Protein AF-A0A8U0P504-F1 (afdb_monomer_lite)

Secondary structure (DSSP, 8-state):
--SSS------GGGHHHHIIIIISHHHHHHHHHHHHHHHHHHTT--HHHHHHHHHHHHHHHHHHHHT--S-HHHHHHHH--TTSHHHHHHHHHHHTTHHHHHHHHHHHHHHHHHHHHHHHHHHHS-HHHHHHHHHHHHHT----PPP-----------------------

Radius of gyration: 35.73 Å; chains: 1; bounding box: 78×64×90 Å

Structure (mmCIF, N/CA/C/O backbone):
data_AF-A0A8U0P504-F1
#
_entry.id   AF-A0A8U0P504-F1
#
loop_
_atom_site.group_PDB
_atom_site.id
_atom_site.type_symbol
_atom_site.label_atom_id
_atom_site.label_alt_id
_atom_site.label_comp_id
_atom_site.label_asym_id
_atom_site.label_entity_id
_atom_site.label_seq_id
_atom_site.pdbx_PDB_ins_code
_atom_site.Cartn_x
_atom_site.Cartn_y
_atom_site.Cartn_z
_atom_site.occupancy
_atom_site.B_iso_or_equiv
_atom_site.auth_seq_id
_atom_site.auth_comp_id
_atom_site.auth_asym_id
_atom_site.auth_atom_id
_atom_site.pdbx_PDB_model_num
ATOM 1 N N . MET A 1 1 ? 3.787 -16.742 22.323 1.00 52.72 1 MET A N 1
ATOM 2 C CA . MET A 1 1 ? 2.861 -16.805 21.171 1.00 52.72 1 MET A CA 1
ATOM 3 C C . MET A 1 1 ? 3.490 -16.000 20.039 1.00 52.72 1 MET A C 1
ATOM 5 O O . MET A 1 1 ? 3.692 -14.818 20.242 1.00 52.72 1 MET A O 1
ATOM 9 N N . ALA A 1 2 ? 3.916 -16.634 18.938 1.00 79.88 2 ALA A N 1
ATOM 10 C CA . ALA A 1 2 ? 4.510 -15.964 17.758 1.00 79.88 2 ALA A CA 1
ATOM 11 C C . ALA A 1 2 ? 4.596 -16.896 16.520 1.00 79.88 2 ALA A C 1
ATOM 13 O O . ALA A 1 2 ? 5.398 -16.689 15.618 1.00 79.88 2 ALA A O 1
ATOM 14 N N . SER A 1 3 ? 3.828 -17.991 16.485 1.00 92.00 3 SER A N 1
ATOM 15 C CA . SER A 1 3 ? 4.032 -19.084 15.518 1.00 92.00 3 SER A CA 1
ATOM 16 C C . SER A 1 3 ? 3.482 -18.816 14.112 1.00 92.00 3 SER A C 1
ATOM 18 O O . SER A 1 3 ? 3.799 -19.569 13.197 1.00 92.00 3 SER A O 1
ATOM 20 N N . VAL A 1 4 ? 2.648 -17.785 13.937 1.00 94.56 4 VAL A N 1
ATOM 21 C CA . VAL A 1 4 ? 1.915 -17.508 12.683 1.00 94.56 4 VAL A CA 1
ATOM 22 C C . VAL A 1 4 ? 2.133 -16.093 12.135 1.00 94.56 4 VAL A C 1
ATOM 24 O O . VAL A 1 4 ? 1.530 -15.729 11.131 1.00 94.56 4 VAL A O 1
ATOM 27 N N . GLY A 1 5 ? 2.982 -15.285 12.775 1.00 94.38 5 GLY A N 1
ATOM 28 C CA . GLY A 1 5 ? 3.232 -13.905 12.366 1.00 94.38 5 GLY A CA 1
ATOM 29 C C . GLY A 1 5 ? 3.909 -13.070 13.448 1.00 94.38 5 GLY A C 1
ATOM 30 O O . GLY A 1 5 ? 4.245 -13.573 14.522 1.00 94.38 5 GLY A O 1
ATOM 31 N N . PHE A 1 6 ? 4.096 -11.784 13.148 1.00 96.25 6 PHE A N 1
ATOM 32 C CA . PHE A 1 6 ? 4.606 -10.804 14.104 1.00 96.25 6 PHE A CA 1
ATOM 33 C C . PHE A 1 6 ? 3.616 -10.613 15.259 1.00 96.25 6 PHE A C 1
ATOM 35 O O . PHE A 1 6 ? 2.412 -10.491 15.038 1.00 96.25 6 PHE A O 1
ATOM 42 N N . CYS A 1 7 ? 4.130 -10.588 16.485 1.00 96.75 7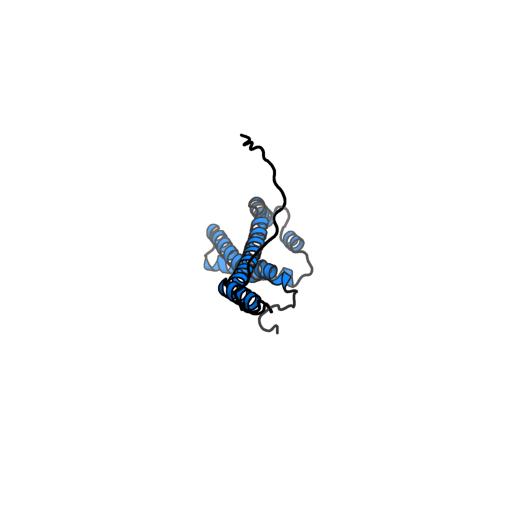 CYS A N 1
ATOM 43 C CA . CYS A 1 7 ? 3.345 -10.407 17.697 1.00 96.75 7 CYS A CA 1
ATOM 44 C C . CYS A 1 7 ? 4.123 -9.507 18.651 1.00 96.75 7 CYS A C 1
ATOM 46 O O . CYS A 1 7 ? 5.308 -9.738 18.892 1.00 96.75 7 CYS A O 1
ATOM 48 N N . THR A 1 8 ? 3.456 -8.499 19.199 1.00 96.88 8 THR A N 1
ATOM 49 C CA . THR A 1 8 ? 4.029 -7.590 20.190 1.00 96.88 8 THR A CA 1
ATOM 50 C C . THR A 1 8 ? 2.930 -7.099 21.126 1.00 96.88 8 THR A C 1
ATOM 52 O O . THR A 1 8 ? 1.755 -7.127 20.758 1.00 96.88 8 THR A O 1
ATOM 55 N N . GLU A 1 9 ? 3.313 -6.714 22.337 1.00 97.12 9 GLU A N 1
ATOM 56 C CA . GLU A 1 9 ? 2.409 -6.119 23.318 1.00 97.12 9 GLU A CA 1
ATOM 57 C C . GLU A 1 9 ? 2.324 -4.612 23.071 1.00 97.12 9 GLU A C 1
ATOM 59 O O . GLU A 1 9 ? 3.326 -3.967 22.756 1.00 97.12 9 GLU A O 1
ATOM 64 N N . VAL A 1 10 ? 1.117 -4.067 23.174 1.00 97.25 10 VAL A N 1
ATOM 65 C CA . VAL A 1 10 ? 0.831 -2.642 23.010 1.00 97.25 10 VAL A CA 1
ATOM 66 C C . VAL A 1 10 ? -0.206 -2.230 24.045 1.00 97.25 10 VAL A C 1
ATOM 68 O O . VAL A 1 10 ? -1.011 -3.057 24.475 1.00 97.25 10 VAL A O 1
ATOM 71 N N . GLU A 1 11 ? -0.202 -0.952 24.404 1.00 97.31 11 GLU A N 1
ATOM 72 C CA . GLU A 1 11 ? -1.259 -0.365 25.224 1.00 97.31 11 GLU A CA 1
ATOM 73 C C . GLU A 1 11 ? -2.618 -0.449 24.506 1.00 97.31 11 GLU A C 1
ATOM 75 O O . GLU A 1 11 ? -2.703 -0.382 23.274 1.00 97.31 11 GLU A O 1
ATOM 80 N N . GLU A 1 12 ? -3.693 -0.616 25.279 1.00 96.12 12 GLU A N 1
ATOM 81 C CA . GLU A 1 12 ? -5.044 -0.850 24.748 1.00 96.12 12 GLU A CA 1
ATOM 82 C C . GLU A 1 12 ? -5.553 0.322 23.891 1.00 96.12 12 GLU A C 1
ATOM 84 O O . GLU A 1 12 ? -6.224 0.114 22.880 1.00 96.12 12 GLU A O 1
ATOM 89 N N . ASP A 1 13 ? -5.166 1.554 24.226 1.00 95.94 13 ASP A N 1
ATOM 90 C CA . ASP A 1 13 ? -5.534 2.769 23.492 1.00 95.94 13 ASP A CA 1
ATOM 91 C C . ASP A 1 13 ? -4.941 2.838 22.069 1.00 95.94 13 ASP A C 1
ATOM 93 O O . ASP A 1 13 ? -5.432 3.590 21.217 1.00 95.94 13 ASP A O 1
ATOM 97 N N . LEU A 1 14 ? -3.927 2.018 21.773 1.00 97.25 14 LEU A N 1
ATOM 98 C CA . LEU A 1 14 ? -3.319 1.897 20.448 1.00 97.25 14 LEU A CA 1
ATOM 99 C C . LEU A 1 14 ? -4.032 0.876 19.548 1.00 97.25 14 LEU A C 1
ATOM 101 O O . LEU A 1 14 ? -3.845 0.910 18.328 1.00 97.25 14 LEU A O 1
ATOM 105 N N . ILE A 1 15 ? -4.856 -0.019 20.103 1.00 97.25 15 ILE A N 1
ATOM 106 C CA . ILE A 1 15 ? -5.445 -1.155 19.369 1.00 97.25 15 ILE A CA 1
ATOM 107 C C . ILE A 1 15 ? -6.347 -0.695 18.211 1.00 97.25 15 ILE A C 1
ATOM 109 O O . ILE A 1 15 ? -6.312 -1.289 17.127 1.00 97.25 15 ILE A O 1
ATOM 113 N N . ASP A 1 16 ? -7.099 0.397 18.371 1.00 96.94 16 ASP A N 1
ATOM 114 C CA . ASP A 1 16 ? -7.934 0.951 17.292 1.00 96.94 16 ASP A CA 1
ATOM 115 C C . ASP A 1 16 ? -7.091 1.411 16.093 1.00 96.94 16 ASP A C 1
ATOM 117 O O . ASP A 1 16 ? -7.435 1.180 14.930 1.00 96.94 16 ASP A O 1
ATOM 121 N N . ALA A 1 17 ? -5.946 2.042 16.374 1.00 97.75 17 ALA A N 1
ATOM 122 C CA . ALA A 1 17 ? -5.022 2.506 15.346 1.00 97.75 17 ALA A CA 1
ATOM 123 C C . ALA A 1 17 ? -4.322 1.326 14.656 1.00 97.75 17 ALA A C 1
ATOM 125 O O . ALA A 1 17 ? -4.199 1.313 13.429 1.00 97.75 17 ALA A O 1
ATOM 126 N N . VAL A 1 18 ? -3.929 0.302 15.424 1.00 97.69 18 VAL A N 1
ATOM 127 C CA . VAL A 1 18 ? -3.405 -0.965 14.888 1.00 97.69 18 VAL A CA 1
ATOM 128 C C . VAL A 1 18 ? -4.428 -1.609 13.951 1.00 97.69 18 VAL A C 1
ATOM 130 O O . VAL A 1 18 ? -4.073 -2.021 12.847 1.00 97.69 18 VAL A O 1
ATOM 133 N N . THR A 1 19 ? -5.707 -1.618 14.328 1.00 97.06 19 THR A N 1
ATOM 134 C CA . THR A 1 19 ? -6.795 -2.144 13.491 1.00 97.06 19 THR A CA 1
ATOM 135 C C . THR A 1 19 ? -6.885 -1.397 12.161 1.00 97.06 19 THR A C 1
ATOM 137 O O . THR A 1 19 ? -6.921 -2.028 11.103 1.00 97.06 19 THR A O 1
ATOM 140 N N . GLY A 1 20 ? -6.839 -0.062 12.187 1.00 98.00 20 GLY A N 1
ATOM 141 C CA . GLY A 1 20 ? -6.879 0.753 10.971 1.00 98.00 20 GLY A CA 1
ATOM 142 C C . GLY A 1 20 ? -5.689 0.551 10.028 1.00 98.00 20 GLY A C 1
ATOM 143 O O . GLY A 1 20 ? -5.851 0.675 8.811 1.00 98.00 20 GLY A O 1
ATOM 144 N N . LEU A 1 21 ? -4.518 0.210 10.576 1.00 98.44 21 LEU A N 1
ATOM 145 C CA . LEU A 1 21 ? -3.280 0.012 9.825 1.00 98.44 21 LEU A CA 1
ATOM 146 C C . LEU A 1 21 ? -3.067 -1.444 9.388 1.00 98.44 21 LEU A C 1
ATOM 148 O O . LEU A 1 21 ? -3.026 -1.716 8.192 1.00 98.44 21 LEU A O 1
ATOM 152 N N . SER A 1 22 ? -2.895 -2.377 10.328 1.00 97.56 22 SER A N 1
ATOM 153 C CA . SER A 1 22 ? -2.536 -3.776 10.052 1.00 97.56 22 SER A CA 1
ATOM 154 C C . SER A 1 22 ? -3.737 -4.720 10.023 1.00 97.56 22 SER A C 1
ATOM 156 O O . SER A 1 22 ? -3.675 -5.733 9.329 1.00 97.56 22 SER A O 1
ATOM 158 N N . GLY A 1 23 ? -4.837 -4.382 10.704 1.00 97.56 23 GLY A N 1
ATOM 159 C CA . GLY A 1 23 ? -6.090 -5.139 10.616 1.00 97.56 23 GLY A CA 1
ATOM 160 C C . GLY A 1 23 ? -6.725 -5.012 9.230 1.00 97.56 23 GLY A C 1
ATOM 161 O O . GLY A 1 23 ? -6.948 -6.007 8.542 1.00 97.56 23 GLY A O 1
ATOM 162 N N . SER A 1 24 ? -6.936 -3.774 8.785 1.00 98.38 24 SER A N 1
ATOM 163 C CA . SER A 1 24 ? -7.482 -3.450 7.458 1.00 98.38 24 SER A CA 1
ATOM 164 C C . SER A 1 24 ? -6.419 -3.431 6.345 1.00 98.38 24 SER A C 1
ATOM 166 O O . SER A 1 24 ? -6.750 -3.555 5.164 1.00 98.38 24 SER A O 1
ATOM 168 N N . GLY A 1 25 ? -5.134 -3.342 6.706 1.00 98.06 25 GLY A N 1
ATOM 169 C CA . GLY A 1 25 ? -3.986 -3.267 5.792 1.00 98.06 25 GLY A CA 1
ATOM 170 C C . GLY A 1 25 ? -3.968 -4.287 4.647 1.00 98.06 25 GLY A C 1
ATOM 171 O O . GLY A 1 25 ? -3.754 -3.890 3.496 1.00 98.06 25 GLY A O 1
ATOM 172 N N . PRO A 1 26 ? -4.229 -5.586 4.897 1.00 98.44 26 PRO A N 1
ATOM 173 C CA . PRO A 1 26 ? -4.300 -6.588 3.838 1.00 98.44 26 PRO A CA 1
ATOM 174 C C . PRO A 1 26 ? -5.325 -6.254 2.744 1.00 98.44 26 PRO A C 1
ATOM 176 O O . PRO A 1 26 ? -5.040 -6.459 1.566 1.00 98.44 26 PRO A O 1
ATOM 179 N N . ALA A 1 27 ? -6.481 -5.677 3.090 1.00 98.69 27 ALA A N 1
ATOM 180 C CA . ALA A 1 27 ? -7.491 -5.279 2.107 1.00 98.69 27 ALA A CA 1
ATOM 181 C C . ALA A 1 27 ? -7.005 -4.123 1.215 1.00 98.69 27 ALA A C 1
ATOM 183 O O . ALA A 1 27 ? -7.251 -4.125 0.004 1.00 98.69 27 ALA A O 1
ATOM 184 N N . TYR A 1 28 ? -6.253 -3.172 1.782 1.00 98.69 28 TYR A N 1
ATOM 185 C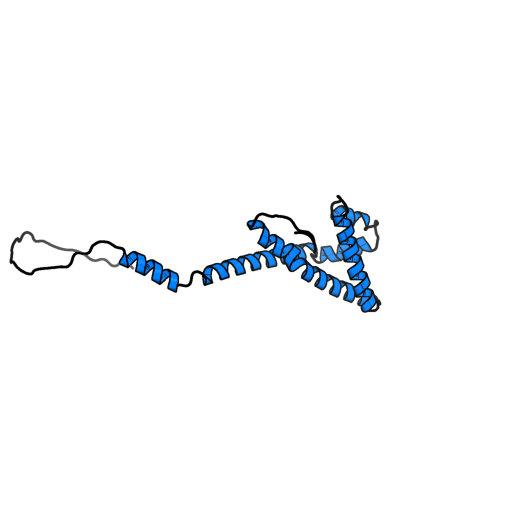 CA . TYR A 1 28 ? -5.620 -2.098 1.011 1.00 98.69 28 TYR A CA 1
ATOM 186 C C . TYR A 1 28 ? -4.607 -2.675 0.015 1.00 98.69 28 TYR A C 1
ATOM 188 O O . TYR A 1 28 ? -4.607 -2.307 -1.161 1.00 98.69 28 TYR A O 1
ATOM 196 N N . ALA A 1 29 ? -3.788 -3.635 0.461 1.00 98.62 29 ALA A N 1
ATOM 197 C CA . ALA A 1 29 ? -2.803 -4.303 -0.384 1.00 98.62 29 ALA A CA 1
ATOM 198 C C . ALA A 1 29 ? -3.458 -5.104 -1.521 1.00 98.62 29 ALA A C 1
ATOM 200 O O . ALA A 1 29 ? -3.011 -5.007 -2.662 1.00 98.62 29 ALA A O 1
ATOM 201 N N . PHE A 1 30 ? -4.537 -5.848 -1.254 1.00 98.69 30 PHE A N 1
ATOM 202 C CA . PHE A 1 30 ? -5.266 -6.574 -2.300 1.00 98.69 30 PHE A CA 1
ATOM 203 C C . PHE A 1 30 ? -5.880 -5.633 -3.338 1.00 98.69 30 PHE A C 1
ATOM 205 O O . PHE A 1 30 ? -5.755 -5.887 -4.535 1.00 98.69 30 PHE A O 1
ATOM 212 N N . THR A 1 31 ? -6.460 -4.517 -2.892 1.00 98.75 31 THR A N 1
ATOM 213 C CA . THR A 1 31 ? -7.008 -3.488 -3.789 1.00 98.75 31 THR A CA 1
ATOM 214 C C . THR A 1 31 ? -5.914 -2.895 -4.681 1.00 98.75 31 THR A C 1
ATOM 216 O O . THR A 1 31 ? -6.085 -2.777 -5.893 1.00 98.75 31 THR A O 1
ATOM 219 N N . ALA A 1 32 ? -4.751 -2.575 -4.105 1.00 98.62 32 ALA A N 1
ATOM 220 C CA . ALA A 1 32 ? -3.611 -2.070 -4.865 1.00 98.62 32 ALA A CA 1
ATOM 221 C C . ALA A 1 32 ? -3.069 -3.106 -5.864 1.00 98.62 32 ALA A C 1
ATOM 223 O O . ALA A 1 32 ? -2.720 -2.748 -6.987 1.00 98.62 32 ALA A O 1
ATOM 224 N N . LEU A 1 33 ? -3.012 -4.388 -5.489 1.00 98.75 33 LEU A N 1
ATOM 225 C CA . LEU A 1 33 ? -2.549 -5.466 -6.366 1.00 98.75 33 LEU A CA 1
ATOM 226 C C . LEU A 1 33 ? -3.449 -5.671 -7.578 1.00 98.75 33 LEU A C 1
ATOM 228 O O . LEU A 1 33 ? -2.935 -5.888 -8.677 1.00 98.75 33 LEU A O 1
ATOM 232 N N . ASP A 1 34 ? -4.762 -5.590 -7.389 1.00 98.62 34 ASP A N 1
ATOM 233 C CA . ASP A 1 34 ? -5.712 -5.711 -8.490 1.00 98.62 34 ASP A CA 1
ATOM 234 C C . ASP A 1 34 ? -5.564 -4.537 -9.473 1.00 98.62 34 ASP A C 1
ATOM 236 O O . ASP A 1 34 ? -5.399 -4.745 -10.678 1.00 98.62 34 ASP A O 1
ATOM 240 N N . ALA A 1 35 ? -5.443 -3.310 -8.952 1.00 98.75 35 ALA A N 1
ATOM 241 C CA . ALA A 1 35 ? -5.194 -2.114 -9.759 1.00 98.75 35 ALA A CA 1
ATOM 242 C C . ALA A 1 35 ? -3.836 -2.148 -10.492 1.00 98.75 35 ALA A C 1
ATOM 244 O O . ALA A 1 35 ? -3.736 -1.767 -11.661 1.00 98.75 35 ALA A O 1
ATOM 245 N N . LEU A 1 36 ? -2.774 -2.635 -9.840 1.00 98.69 36 LEU A N 1
ATOM 246 C CA . LEU A 1 36 ? -1.469 -2.838 -10.479 1.00 98.69 36 LEU A CA 1
ATOM 247 C C . LEU A 1 36 ? -1.549 -3.891 -11.589 1.00 98.69 36 LEU A C 1
ATOM 249 O O . LEU A 1 36 ? -0.937 -3.721 -12.646 1.00 98.69 36 LEU A O 1
ATOM 253 N N . ALA A 1 37 ? -2.316 -4.963 -11.377 1.00 98.75 37 ALA A N 1
ATOM 254 C CA . ALA A 1 37 ? -2.539 -5.978 -12.394 1.00 98.75 37 ALA A CA 1
ATOM 255 C C . ALA A 1 37 ? -3.316 -5.414 -13.594 1.00 98.75 37 ALA A C 1
ATOM 257 O O . ALA A 1 37 ? -2.926 -5.687 -14.729 1.00 98.75 37 ALA A O 1
ATOM 258 N N . ASP A 1 38 ? -4.345 -4.592 -13.364 1.00 98.81 38 ASP A N 1
ATOM 259 C CA . ASP A 1 38 ? -5.061 -3.860 -14.418 1.00 98.81 38 ASP A CA 1
ATOM 260 C C . ASP A 1 38 ? -4.116 -2.962 -15.218 1.00 98.81 38 ASP A C 1
ATOM 262 O O . ASP A 1 38 ? -4.120 -2.992 -16.451 1.00 98.81 38 ASP A O 1
ATOM 266 N N . GLY A 1 39 ? -3.252 -2.209 -14.530 1.00 98.75 39 GLY A N 1
ATOM 267 C CA . GLY A 1 39 ? -2.220 -1.389 -15.160 1.00 98.75 39 GLY A CA 1
ATOM 268 C C . GLY A 1 39 ? -1.269 -2.219 -16.024 1.00 98.75 39 GLY A C 1
ATOM 269 O O . GLY A 1 39 ? -1.021 -1.874 -17.178 1.00 98.75 39 GLY A O 1
ATOM 270 N N . GLY A 1 40 ? -0.790 -3.356 -15.515 1.00 98.75 40 GLY A N 1
ATOM 271 C CA . GLY A 1 40 ? 0.059 -4.278 -16.271 1.00 98.75 40 GLY A CA 1
ATOM 272 C C . GLY A 1 40 ? -0.632 -4.843 -17.515 1.00 98.75 40 GLY A C 1
ATOM 273 O O . GLY A 1 40 ? -0.033 -4.879 -18.589 1.00 98.75 40 GLY A O 1
ATOM 274 N N . VAL A 1 41 ? -1.904 -5.235 -17.395 1.00 98.81 41 VAL A N 1
ATOM 275 C CA . VAL A 1 41 ? -2.719 -5.720 -18.522 1.00 98.81 41 VAL A CA 1
ATOM 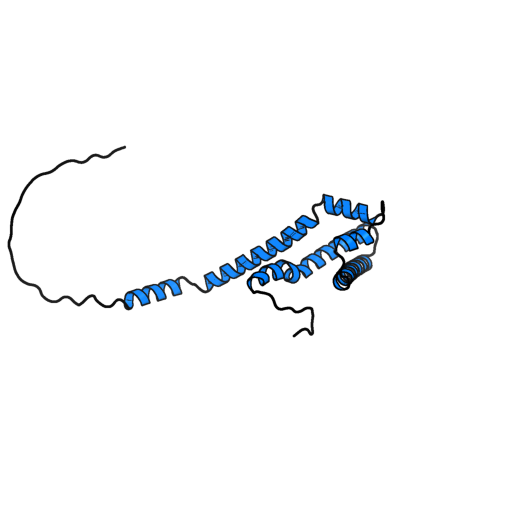276 C C . VAL A 1 41 ? -2.926 -4.626 -19.563 1.00 98.81 41 VAL A C 1
ATOM 278 O O . VAL A 1 41 ? -2.760 -4.881 -20.754 1.00 98.81 41 VAL A O 1
ATOM 281 N N . LYS A 1 42 ? -3.207 -3.391 -19.132 1.00 98.75 42 LYS A N 1
ATOM 282 C CA . LYS A 1 42 ? -3.328 -2.228 -20.021 1.00 98.75 42 LYS A CA 1
ATOM 283 C C . LYS A 1 42 ? -2.052 -1.981 -20.833 1.00 98.75 42 LYS A C 1
ATOM 285 O O . LYS A 1 42 ? -2.140 -1.526 -21.969 1.00 98.75 42 LYS A O 1
ATOM 290 N N . MET A 1 43 ? -0.888 -2.319 -20.280 1.00 98.75 43 MET A N 1
ATOM 291 C CA . MET A 1 43 ? 0.409 -2.224 -20.959 1.00 98.75 43 MET A CA 1
ATOM 292 C C . MET A 1 43 ? 0.809 -3.504 -21.718 1.00 98.75 43 MET A C 1
ATOM 294 O O . MET A 1 43 ? 1.927 -3.591 -22.218 1.00 98.75 43 MET A O 1
ATOM 298 N N . GLY A 1 44 ? -0.092 -4.486 -21.832 1.00 98.50 44 GLY A N 1
ATOM 299 C CA . GLY A 1 44 ? 0.074 -5.675 -22.674 1.00 98.50 44 GLY A CA 1
ATOM 300 C C . GLY A 1 44 ? 0.483 -6.958 -21.945 1.00 98.50 44 GLY A C 1
ATOM 301 O O . GLY A 1 44 ? 0.726 -7.972 -22.599 1.00 98.50 44 GLY A O 1
ATOM 302 N N . LEU A 1 45 ? 0.557 -6.967 -20.610 1.00 98.50 45 LEU A N 1
ATOM 303 C CA . LEU A 1 45 ? 0.875 -8.191 -19.868 1.00 98.50 45 LEU A CA 1
ATOM 304 C C . LEU A 1 45 ? -0.332 -9.143 -19.786 1.00 98.50 45 LEU A C 1
ATOM 306 O O . LEU A 1 45 ? -1.459 -8.706 -19.552 1.00 98.50 45 LEU A O 1
ATOM 310 N N . PRO A 1 46 ? -0.125 -10.470 -19.851 1.00 98.62 46 PRO A N 1
ATOM 311 C CA . PRO A 1 46 ? -1.167 -11.425 -19.492 1.00 98.62 46 PRO A CA 1
ATOM 312 C C . PRO A 1 46 ? -1.584 -11.253 -18.026 1.00 98.62 46 PRO A C 1
ATOM 314 O O . PRO A 1 46 ? -0.725 -11.205 -17.142 1.00 98.62 46 PRO A O 1
ATOM 317 N N . ARG A 1 47 ? -2.894 -11.256 -17.741 1.00 98.50 47 ARG A N 1
ATOM 318 C CA . ARG A 1 47 ? -3.447 -11.042 -16.384 1.00 98.50 47 ARG A CA 1
ATOM 319 C C . ARG A 1 47 ? -2.745 -11.868 -15.307 1.00 98.50 47 ARG A C 1
ATOM 321 O O . ARG A 1 47 ? -2.334 -11.331 -14.283 1.00 98.50 47 ARG A O 1
ATOM 328 N N . ARG A 1 48 ? -2.576 -13.174 -15.540 1.00 98.38 48 ARG A N 1
ATOM 329 C CA . ARG A 1 48 ? -1.938 -14.086 -14.573 1.00 98.38 48 ARG A CA 1
ATOM 330 C C . ARG A 1 48 ? -0.496 -13.682 -14.252 1.00 98.38 48 ARG A C 1
ATOM 332 O O . ARG A 1 48 ? -0.064 -13.848 -13.114 1.00 98.38 48 ARG A O 1
ATOM 339 N N . LEU A 1 49 ? 0.243 -13.187 -15.244 1.00 98.44 49 LEU A N 1
ATOM 340 C CA . LEU A 1 49 ? 1.608 -12.709 -15.054 1.00 98.44 49 LEU A CA 1
ATOM 341 C C . LEU A 1 49 ? 1.612 -11.369 -14.311 1.00 98.44 49 LEU A C 1
ATOM 343 O O . LEU A 1 49 ? 2.352 -11.234 -13.344 1.00 98.44 49 LEU A O 1
ATOM 347 N N . ALA A 1 50 ? 0.745 -10.428 -14.698 1.00 98.69 50 ALA A N 1
ATOM 348 C CA . ALA A 1 50 ? 0.636 -9.114 -14.062 1.00 98.69 50 ALA A CA 1
ATOM 349 C C . ALA A 1 50 ? 0.341 -9.220 -12.554 1.00 98.69 50 ALA A C 1
ATOM 351 O O . ALA A 1 50 ? 1.056 -8.628 -11.748 1.00 98.69 50 ALA A O 1
ATOM 352 N N . VAL A 1 51 ? -0.630 -10.058 -12.166 1.00 98.75 51 VAL A N 1
ATOM 353 C CA . VAL A 1 51 ? -0.952 -10.325 -10.750 1.00 98.75 51 VAL A CA 1
ATOM 354 C C . VAL A 1 51 ? 0.264 -10.870 -9.996 1.00 98.75 51 VAL A C 1
ATOM 356 O O . VAL A 1 51 ? 0.584 -10.400 -8.906 1.00 98.75 51 VAL A O 1
ATOM 359 N N . ARG A 1 52 ? 0.973 -11.849 -10.574 1.00 98.62 52 ARG A N 1
ATOM 360 C CA . ARG A 1 52 ? 2.147 -12.462 -9.931 1.00 98.62 52 ARG A CA 1
ATOM 361 C C . ARG A 1 52 ? 3.298 -11.478 -9.761 1.00 98.62 52 ARG A C 1
ATOM 363 O O . ARG A 1 52 ? 3.912 -11.462 -8.699 1.00 98.62 52 ARG A O 1
ATOM 370 N N . LEU A 1 53 ? 3.581 -10.670 -10.780 1.00 98.69 53 LEU A N 1
ATOM 371 C CA . LEU A 1 53 ? 4.635 -9.659 -10.722 1.00 98.69 53 LEU A CA 1
ATOM 372 C C . LEU A 1 53 ? 4.311 -8.577 -9.687 1.00 98.69 53 LEU A C 1
ATOM 374 O O . LEU A 1 53 ? 5.176 -8.248 -8.881 1.00 98.69 53 LEU A O 1
ATOM 378 N N . GLY A 1 54 ? 3.068 -8.086 -9.651 1.00 98.56 54 GLY A N 1
ATOM 379 C CA . GLY A 1 54 ? 2.623 -7.122 -8.641 1.00 98.56 54 GLY A CA 1
ATOM 380 C C . GLY A 1 54 ? 2.755 -7.670 -7.218 1.00 98.56 54 GLY A C 1
ATOM 381 O O . GLY A 1 54 ? 3.340 -7.017 -6.356 1.00 98.56 54 GLY A O 1
ATOM 382 N N . ALA A 1 55 ? 2.288 -8.902 -6.984 1.00 98.75 55 ALA A N 1
ATOM 383 C CA . ALA A 1 55 ? 2.384 -9.558 -5.678 1.00 98.75 55 ALA A CA 1
ATOM 384 C C . ALA A 1 55 ? 3.841 -9.734 -5.231 1.00 98.75 55 ALA A C 1
ATOM 386 O O . ALA A 1 55 ? 4.186 -9.424 -4.090 1.00 98.75 55 ALA A O 1
ATOM 387 N N . GLN A 1 56 ? 4.710 -10.176 -6.143 1.00 98.75 56 GLN A N 1
ATOM 388 C CA . GLN A 1 56 ? 6.130 -10.353 -5.859 1.00 98.75 56 GLN A CA 1
ATOM 389 C C . GLN A 1 56 ? 6.837 -9.019 -5.579 1.00 98.75 56 GLN A C 1
ATOM 391 O O . GLN A 1 56 ? 7.705 -8.968 -4.707 1.00 98.75 56 GLN A O 1
ATOM 396 N N . ALA A 1 57 ? 6.462 -7.946 -6.283 1.00 98.69 57 ALA A N 1
ATOM 397 C CA . ALA A 1 57 ? 7.012 -6.612 -6.066 1.00 98.69 57 ALA A CA 1
ATOM 398 C C . ALA A 1 57 ? 6.654 -6.072 -4.673 1.00 98.69 57 ALA A C 1
ATOM 400 O O . ALA A 1 57 ? 7.547 -5.619 -3.956 1.00 98.69 57 ALA A O 1
ATOM 401 N N . LEU A 1 58 ? 5.385 -6.177 -4.254 1.00 98.56 58 LEU A N 1
ATOM 402 C CA . LEU A 1 58 ? 4.975 -5.748 -2.912 1.00 98.56 58 LEU A CA 1
ATOM 403 C C . LEU A 1 58 ? 5.633 -6.584 -1.810 1.00 98.56 58 LEU A C 1
ATOM 405 O O . LEU A 1 58 ? 6.120 -6.018 -0.833 1.00 98.56 58 LEU A O 1
ATOM 409 N N . LEU A 1 59 ? 5.705 -7.908 -1.976 1.00 98.62 59 LEU A N 1
ATOM 410 C CA . LEU A 1 59 ? 6.381 -8.789 -1.021 1.00 98.62 59 LEU A CA 1
ATOM 411 C C . LEU A 1 59 ? 7.871 -8.442 -0.887 1.00 98.62 59 LEU A C 1
ATOM 413 O O . LEU A 1 59 ? 8.384 -8.346 0.226 1.00 98.62 59 LEU A O 1
ATOM 417 N N . GLY A 1 60 ? 8.560 -8.228 -2.012 1.00 98.38 60 GLY A N 1
ATOM 418 C CA . GLY A 1 60 ? 9.968 -7.837 -2.025 1.00 98.38 60 GLY A CA 1
ATOM 419 C C . GLY A 1 60 ? 10.204 -6.490 -1.344 1.00 98.38 60 GLY A C 1
ATOM 420 O O . GLY A 1 60 ? 11.082 -6.390 -0.492 1.00 98.38 60 GLY A O 1
ATOM 421 N N . ALA A 1 61 ? 9.386 -5.482 -1.659 1.00 98.44 61 ALA A N 1
ATOM 422 C CA . ALA A 1 61 ? 9.483 -4.157 -1.051 1.00 98.44 61 ALA A CA 1
ATOM 423 C C . ALA A 1 61 ? 9.233 -4.194 0.466 1.00 98.44 61 ALA A C 1
ATOM 425 O O . ALA A 1 61 ? 10.000 -3.605 1.227 1.00 98.44 61 ALA A O 1
ATOM 426 N N . ALA A 1 62 ? 8.205 -4.925 0.913 1.00 98.19 62 ALA A N 1
ATOM 427 C CA . ALA A 1 62 ? 7.910 -5.093 2.333 1.00 98.19 62 ALA A CA 1
ATOM 428 C C . ALA A 1 62 ? 9.060 -5.795 3.065 1.00 98.19 62 ALA A C 1
ATOM 430 O O . ALA A 1 62 ? 9.500 -5.326 4.111 1.00 98.19 62 ALA A O 1
ATOM 431 N N . LYS A 1 63 ? 9.594 -6.877 2.486 1.00 98.31 63 LYS A N 1
ATOM 432 C CA . LYS A 1 63 ? 10.735 -7.594 3.057 1.00 98.31 63 LYS A CA 1
ATOM 433 C C . LYS A 1 63 ? 11.977 -6.707 3.156 1.00 98.31 63 LYS A C 1
ATOM 435 O O . LYS A 1 63 ? 12.598 -6.670 4.206 1.00 98.31 63 LYS A O 1
ATOM 440 N N . MET A 1 64 ? 12.310 -5.959 2.102 1.00 98.19 64 MET A N 1
ATOM 441 C CA . MET A 1 64 ? 13.448 -5.031 2.126 1.00 98.19 64 MET A CA 1
ATOM 442 C C . MET A 1 64 ? 13.317 -3.985 3.230 1.00 98.19 64 MET A C 1
ATOM 444 O O . MET A 1 64 ? 14.309 -3.677 3.878 1.00 98.19 64 MET A O 1
ATOM 448 N N . LEU A 1 65 ? 12.114 -3.446 3.447 1.00 98.38 65 LEU A N 1
ATOM 449 C CA . LEU A 1 65 ? 11.882 -2.483 4.518 1.00 98.38 65 LEU A CA 1
ATOM 450 C C . LEU A 1 65 ? 12.059 -3.122 5.900 1.00 98.38 65 LEU A C 1
ATOM 452 O O . LEU A 1 65 ? 12.733 -2.534 6.732 1.00 98.38 65 LEU A O 1
ATOM 456 N N . LEU A 1 66 ? 11.495 -4.313 6.123 1.00 97.88 66 LEU A N 1
ATOM 457 C CA . LEU A 1 66 ? 11.579 -5.024 7.406 1.00 97.88 66 LEU A CA 1
ATOM 458 C C . LEU A 1 66 ? 12.997 -5.508 7.740 1.00 97.88 66 LEU A C 1
ATOM 460 O O . LEU A 1 66 ? 13.376 -5.509 8.906 1.00 97.88 66 LEU A O 1
ATOM 464 N N . ASP A 1 67 ? 13.769 -5.903 6.726 1.00 97.44 67 ASP A N 1
ATOM 465 C CA . ASP A 1 67 ? 15.137 -6.410 6.883 1.00 97.44 67 ASP A CA 1
ATOM 466 C C . ASP A 1 67 ? 16.188 -5.276 6.926 1.00 97.44 67 ASP A C 1
ATOM 468 O O . ASP A 1 67 ? 17.375 -5.542 7.120 1.00 97.44 67 ASP A O 1
ATOM 472 N N . SER A 1 68 ? 15.788 -4.015 6.717 1.00 95.62 68 SER A N 1
ATOM 473 C CA . SER A 1 68 ? 16.690 -2.856 6.702 1.00 95.62 68 SER A CA 1
ATOM 474 C C . SER A 1 68 ? 16.388 -1.872 7.830 1.00 95.62 68 SER A C 1
ATOM 476 O O . SER A 1 68 ? 15.248 -1.724 8.250 1.00 95.62 68 SER A O 1
ATOM 478 N N . GLU A 1 69 ? 17.391 -1.101 8.245 1.00 95.69 69 GLU A N 1
ATOM 479 C CA . GLU A 1 69 ? 17.202 0.051 9.145 1.00 95.69 69 GLU A CA 1
ATOM 480 C C . GLU A 1 69 ? 16.934 1.361 8.377 1.00 95.69 69 GLU A C 1
ATOM 482 O O . GLU A 1 69 ? 16.933 2.454 8.946 1.00 95.69 69 GLU A O 1
ATOM 487 N N . LEU A 1 70 ? 16.742 1.282 7.056 1.00 97.31 70 LEU A N 1
ATOM 488 C CA . LEU A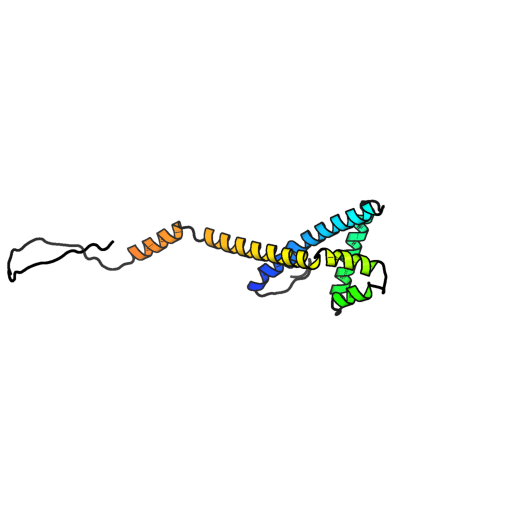 1 70 ? 16.579 2.457 6.210 1.00 97.31 70 LEU A CA 1
ATOM 489 C C . LEU A 1 70 ? 15.145 2.981 6.262 1.00 97.31 70 LEU A C 1
ATOM 491 O O . LEU A 1 70 ? 14.170 2.235 6.193 1.00 97.31 70 LEU A O 1
ATOM 495 N N . HIS A 1 71 ? 15.013 4.306 6.272 1.00 98.12 71 HIS A N 1
ATOM 496 C CA . HIS A 1 71 ? 13.718 4.956 6.110 1.00 98.12 71 HIS A CA 1
ATOM 497 C C . HIS A 1 71 ? 13.092 4.580 4.745 1.00 98.12 71 HIS A C 1
ATOM 499 O O . HIS A 1 71 ? 13.803 4.580 3.733 1.00 98.12 71 HIS A O 1
ATOM 505 N N . PRO A 1 72 ? 11.767 4.342 4.640 1.00 97.75 72 PRO A N 1
ATOM 506 C CA . PRO A 1 72 ? 11.116 3.981 3.372 1.00 97.75 72 PRO A CA 1
ATOM 507 C C . PRO A 1 72 ? 11.330 5.020 2.260 1.00 97.75 72 PRO A C 1
ATOM 509 O O . PRO A 1 72 ? 11.393 4.673 1.082 1.00 97.75 72 PRO A O 1
ATOM 512 N N . GLY A 1 73 ? 11.500 6.297 2.622 1.00 97.94 73 GLY A N 1
ATOM 513 C CA . GLY A 1 73 ? 11.885 7.354 1.683 1.00 97.94 73 GLY A CA 1
ATOM 514 C C . GLY A 1 73 ? 13.248 7.110 1.025 1.00 97.94 73 GLY A C 1
ATOM 515 O O . GLY A 1 73 ? 13.365 7.301 -0.181 1.00 97.94 73 GLY A O 1
ATOM 516 N N . GLN A 1 74 ? 14.227 6.601 1.779 1.00 97.94 74 GLN A N 1
ATOM 517 C CA . GLN A 1 74 ? 15.549 6.262 1.253 1.00 97.94 74 GLN A CA 1
ATOM 518 C C . GLN A 1 74 ? 15.485 5.041 0.334 1.00 97.94 74 GLN A C 1
ATOM 520 O O . GLN A 1 74 ? 16.078 5.053 -0.740 1.00 97.94 74 GLN A O 1
ATOM 525 N N . LEU A 1 75 ? 14.738 3.996 0.709 1.00 97.88 75 LEU A N 1
ATOM 526 C CA . LEU A 1 75 ? 14.531 2.836 -0.168 1.00 97.88 75 LEU A CA 1
ATOM 527 C C . LEU A 1 75 ? 13.861 3.243 -1.486 1.00 97.88 75 LEU A C 1
ATOM 529 O O . LEU A 1 75 ? 14.268 2.786 -2.551 1.00 97.88 75 LEU A O 1
ATOM 533 N N . LYS A 1 76 ? 12.882 4.152 -1.423 1.00 97.75 76 LYS A N 1
ATOM 534 C CA . LYS A 1 76 ? 12.255 4.755 -2.604 1.00 97.75 76 LYS A CA 1
ATOM 535 C C . LYS A 1 76 ? 13.290 5.497 -3.463 1.00 97.75 76 LYS A C 1
ATOM 537 O O . LYS A 1 76 ? 13.314 5.276 -4.671 1.00 97.75 76 LYS A O 1
ATOM 542 N N . ASP A 1 77 ? 14.162 6.314 -2.872 1.00 97.69 77 ASP A N 1
ATOM 543 C CA . ASP A 1 77 ? 15.213 7.032 -3.613 1.00 97.69 77 ASP A CA 1
ATOM 544 C C . ASP A 1 77 ? 16.234 6.069 -4.249 1.00 97.69 77 ASP A C 1
ATOM 546 O O . ASP A 1 77 ? 16.601 6.248 -5.407 1.00 97.69 77 ASP A O 1
ATOM 550 N N . ASN A 1 78 ? 16.604 4.984 -3.562 1.00 97.56 78 ASN A N 1
ATOM 551 C CA . ASN A 1 78 ? 17.526 3.963 -4.080 1.00 97.56 78 ASN A CA 1
ATOM 552 C C . ASN A 1 78 ? 16.998 3.245 -5.340 1.00 97.56 78 ASN A C 1
ATOM 554 O O . ASN A 1 78 ? 17.788 2.753 -6.142 1.00 97.56 78 ASN A O 1
ATOM 558 N N . VAL A 1 79 ? 15.675 3.176 -5.525 1.00 97.44 79 VAL A N 1
ATOM 559 C CA . VAL A 1 79 ? 15.034 2.599 -6.726 1.00 97.44 79 VAL A CA 1
ATOM 560 C C . VAL A 1 79 ? 14.863 3.646 -7.840 1.00 97.44 79 VAL A C 1
ATOM 562 O O . VAL A 1 79 ? 14.675 3.302 -9.011 1.00 97.44 79 VAL A O 1
ATOM 565 N N . CYS A 1 80 ? 14.928 4.937 -7.510 1.00 96.31 80 CYS A N 1
ATOM 566 C CA . CYS A 1 80 ? 14.680 6.033 -8.442 1.00 96.31 80 CYS A CA 1
ATOM 567 C C . CYS A 1 80 ? 15.978 6.556 -9.059 1.00 96.31 80 CYS A C 1
ATOM 569 O O . CYS A 1 80 ? 16.590 7.497 -8.561 1.00 96.31 80 CYS A O 1
ATOM 571 N N . SER A 1 81 ? 16.362 6.012 -10.214 1.00 96.06 81 SER A N 1
ATOM 572 C CA . SER A 1 81 ? 17.432 6.616 -11.012 1.00 96.06 81 SER A CA 1
ATOM 573 C C . SER A 1 81 ? 17.020 8.014 -11.517 1.00 96.06 81 SER A C 1
ATOM 575 O O . SER A 1 81 ? 15.877 8.171 -11.972 1.00 96.06 81 SER A O 1
ATOM 577 N N . PRO A 1 82 ? 17.924 9.015 -11.528 1.00 94.88 82 PRO A N 1
ATOM 578 C CA . PRO A 1 82 ? 17.635 10.345 -12.067 1.00 94.88 82 PRO A CA 1
ATOM 579 C C . PRO A 1 82 ? 17.079 10.284 -13.498 1.00 94.88 82 PRO A C 1
ATOM 581 O O . PRO A 1 82 ? 17.653 9.628 -14.363 1.00 94.88 82 PRO A O 1
ATOM 584 N N . GLY A 1 83 ? 15.933 10.931 -13.741 1.00 96.06 83 GLY A N 1
ATOM 585 C CA . GLY A 1 83 ? 15.255 10.935 -15.048 1.00 96.06 83 GLY A CA 1
ATOM 586 C C . GLY A 1 83 ? 14.651 9.591 -15.492 1.00 96.06 83 GLY A C 1
ATOM 587 O O . GLY A 1 83 ? 14.160 9.490 -16.612 1.00 96.06 83 GLY A O 1
ATOM 588 N N . GLY A 1 84 ? 14.674 8.559 -14.642 1.00 97.88 84 GLY A N 1
ATOM 589 C CA . GLY A 1 84 ? 14.219 7.212 -14.988 1.00 97.88 84 GLY A CA 1
ATOM 590 C C . GLY A 1 84 ? 12.698 7.027 -15.011 1.00 97.88 84 GLY A C 1
ATOM 591 O O . GLY A 1 84 ? 11.920 7.918 -14.671 1.00 97.88 84 GLY A O 1
ATOM 592 N N . ALA A 1 85 ? 12.260 5.817 -15.363 1.00 97.75 85 ALA A N 1
ATOM 593 C CA . ALA A 1 85 ? 10.837 5.473 -15.428 1.00 97.75 85 ALA A CA 1
ATOM 594 C C . ALA A 1 85 ? 10.132 5.586 -14.060 1.00 97.75 85 ALA A C 1
ATOM 596 O O . ALA A 1 85 ? 9.019 6.105 -13.976 1.00 97.75 85 ALA A O 1
ATOM 597 N N . THR A 1 86 ? 10.794 5.161 -12.978 1.00 98.06 86 THR A N 1
ATOM 598 C CA . THR A 1 86 ? 10.201 5.133 -11.631 1.00 98.06 86 THR A CA 1
ATOM 599 C C . THR A 1 86 ? 9.825 6.523 -11.128 1.00 98.06 86 THR A C 1
ATOM 601 O O . THR A 1 86 ? 8.729 6.702 -10.604 1.00 98.06 86 THR A O 1
ATOM 604 N N . ILE A 1 87 ? 10.687 7.529 -11.318 1.00 98.19 87 ILE A N 1
ATOM 605 C CA . ILE A 1 87 ? 10.406 8.879 -10.808 1.00 98.19 87 ILE A CA 1
ATOM 606 C C . ILE A 1 87 ? 9.221 9.534 -11.537 1.00 98.19 87 ILE A C 1
ATOM 608 O O . ILE A 1 87 ? 8.448 10.262 -10.920 1.00 98.19 87 ILE A O 1
ATOM 612 N N . HIS A 1 88 ? 9.006 9.205 -12.816 1.00 98.44 88 HIS A N 1
ATOM 613 C CA . HIS A 1 88 ? 7.827 9.648 -13.564 1.00 98.44 88 HIS A CA 1
ATOM 614 C C . HIS A 1 88 ? 6.543 8.975 -13.063 1.00 98.44 88 HIS A C 1
ATOM 616 O O . HIS A 1 88 ? 5.520 9.643 -12.917 1.00 98.44 88 HIS A O 1
ATOM 622 N N . ALA A 1 89 ? 6.594 7.674 -12.756 1.00 98.50 89 ALA A N 1
ATOM 623 C CA . ALA A 1 89 ? 5.460 6.970 -12.160 1.00 98.50 89 ALA A CA 1
ATOM 624 C C . ALA A 1 89 ? 5.104 7.550 -10.781 1.00 98.50 89 ALA A C 1
ATOM 626 O O . ALA A 1 89 ? 3.935 7.836 -10.518 1.00 98.50 89 ALA A O 1
ATOM 627 N N . LEU A 1 90 ? 6.112 7.802 -9.936 1.00 98.50 90 LEU A N 1
ATOM 628 C CA . LEU A 1 90 ? 5.915 8.443 -8.635 1.00 98.50 90 LEU A CA 1
ATOM 629 C C . LEU A 1 90 ? 5.297 9.831 -8.776 1.00 98.50 90 LEU A C 1
ATOM 631 O O . LEU A 1 90 ? 4.365 10.137 -8.045 1.00 98.50 90 LEU A O 1
ATOM 635 N N . HIS A 1 91 ? 5.750 10.644 -9.733 1.00 98.62 91 HIS A N 1
ATOM 636 C CA . HIS A 1 91 ? 5.171 11.967 -9.956 1.00 98.62 91 HIS A CA 1
ATOM 637 C C . HIS A 1 91 ? 3.652 11.898 -10.184 1.00 98.62 91 HIS A C 1
ATOM 639 O O . HIS A 1 91 ? 2.917 12.613 -9.511 1.00 98.62 91 HIS A O 1
ATOM 645 N N . VAL A 1 92 ? 3.169 10.986 -11.037 1.00 98.62 92 VAL A N 1
ATOM 646 C CA . VAL A 1 92 ? 1.723 10.810 -11.278 1.00 98.62 92 VAL A CA 1
ATOM 647 C C . VAL A 1 92 ? 0.986 10.339 -10.019 1.00 98.62 92 VAL A C 1
ATOM 649 O O . VAL A 1 92 ? -0.106 10.827 -9.732 1.00 98.62 92 VAL A O 1
ATOM 652 N N . MET A 1 93 ? 1.577 9.423 -9.244 1.00 98.19 93 MET A N 1
ATOM 653 C CA . MET A 1 93 ? 0.991 8.969 -7.976 1.00 98.19 93 MET A CA 1
ATOM 654 C C . MET A 1 93 ? 0.865 10.116 -6.962 1.00 98.19 93 MET A C 1
ATOM 656 O O . MET A 1 93 ? -0.174 10.254 -6.315 1.00 98.19 93 MET A O 1
ATOM 660 N N . GLU A 1 94 ? 1.890 10.962 -6.844 1.00 98.38 94 GLU A N 1
ATOM 661 C CA . GLU A 1 94 ? 1.865 12.127 -5.953 1.00 98.38 94 GLU A CA 1
ATOM 662 C C . GLU A 1 94 ? 0.867 13.186 -6.436 1.00 98.38 94 GLU A C 1
ATOM 664 O O . GLU A 1 94 ? 0.109 13.719 -5.628 1.00 98.38 94 GLU A O 1
ATOM 669 N N . SER A 1 95 ? 0.783 13.444 -7.749 1.00 98.38 95 SER A N 1
ATOM 670 C CA . SER A 1 95 ? -0.226 14.351 -8.319 1.00 98.38 95 SER A CA 1
ATOM 671 C C . SER A 1 95 ? -1.660 13.898 -8.028 1.00 98.38 95 SER A C 1
ATOM 673 O O . SER A 1 95 ? -2.552 14.732 -7.910 1.00 98.38 95 SER A O 1
ATOM 675 N N . GLY A 1 96 ? -1.884 12.587 -7.898 1.00 97.75 96 GLY A N 1
ATOM 676 C CA . GLY A 1 96 ? -3.175 12.004 -7.536 1.00 97.75 96 GLY A CA 1
ATOM 677 C C . GLY A 1 96 ? -3.463 11.947 -6.032 1.00 97.75 96 GLY A C 1
ATOM 678 O O . GLY A 1 96 ? -4.503 11.421 -5.648 1.00 97.75 96 GLY A O 1
ATOM 679 N N . GLY A 1 97 ? -2.563 12.434 -5.170 1.00 98.25 97 GLY A N 1
ATOM 680 C CA . GLY A 1 97 ? -2.749 12.368 -3.718 1.00 98.25 97 GLY A CA 1
ATOM 681 C C . GLY A 1 97 ? -2.668 10.945 -3.156 1.00 98.25 97 GLY A C 1
ATOM 682 O O . GLY A 1 97 ? -3.340 10.621 -2.182 1.00 98.25 97 GLY A O 1
ATOM 683 N N . PHE A 1 98 ? -1.850 10.067 -3.744 1.00 98.56 98 PHE A N 1
ATOM 684 C CA . PHE A 1 98 ? -1.762 8.664 -3.318 1.00 98.56 98 PHE A CA 1
ATOM 685 C C . PHE A 1 98 ? -1.518 8.498 -1.806 1.00 98.56 98 PHE A C 1
ATOM 687 O O . PHE A 1 98 ? -2.158 7.675 -1.152 1.00 98.56 98 PHE A O 1
ATOM 694 N N . ARG A 1 99 ? -0.630 9.316 -1.225 1.00 98.44 99 ARG A N 1
ATOM 695 C CA . ARG A 1 99 ? -0.316 9.265 0.212 1.00 98.44 99 ARG A CA 1
ATOM 696 C C . ARG A 1 99 ? -1.493 9.677 1.086 1.00 98.44 99 ARG A C 1
ATOM 698 O O . ARG A 1 99 ? -1.739 9.031 2.101 1.00 98.44 99 ARG A O 1
ATOM 705 N N . SER A 1 100 ? -2.210 10.733 0.706 1.00 98.69 100 SER A N 1
ATOM 706 C CA . SER A 1 100 ? -3.342 11.216 1.497 1.00 98.69 100 SER A CA 1
ATOM 707 C C . SER A 1 100 ? -4.482 10.204 1.496 1.00 98.69 100 SER A C 1
ATOM 709 O O . SER A 1 100 ? -5.080 9.986 2.540 1.00 98.69 100 SER A O 1
ATOM 711 N N . LEU A 1 101 ? -4.722 9.501 0.385 1.00 98.75 101 LEU A N 1
ATOM 712 C CA . LEU A 1 101 ? -5.726 8.434 0.338 1.00 98.75 101 LEU A CA 1
ATOM 713 C C . LEU A 1 101 ? -5.432 7.298 1.328 1.00 98.75 101 LEU A C 1
ATOM 715 O O . LEU A 1 101 ? -6.350 6.817 1.988 1.00 98.75 101 LEU A O 1
ATOM 719 N N . LEU A 1 102 ? -4.165 6.895 1.473 1.00 98.75 102 LEU A N 1
ATOM 720 C CA . LEU A 1 102 ? -3.775 5.869 2.446 1.00 98.75 102 LEU A CA 1
ATOM 721 C C . LEU A 1 102 ? -3.938 6.353 3.893 1.00 98.75 102 LEU A C 1
ATOM 723 O O . LEU A 1 102 ? -4.431 5.601 4.730 1.00 98.75 102 LEU A O 1
ATOM 727 N N . ILE A 1 103 ? -3.571 7.606 4.179 1.00 98.81 103 ILE A N 1
ATOM 728 C CA . ILE A 1 103 ? -3.770 8.217 5.504 1.00 98.81 103 ILE A CA 1
ATOM 729 C C . ILE A 1 103 ? -5.263 8.252 5.845 1.00 98.81 103 ILE A C 1
ATOM 731 O O . ILE A 1 103 ? -5.662 7.771 6.904 1.00 98.81 103 ILE A O 1
ATOM 735 N N . ASN A 1 104 ? -6.089 8.730 4.913 1.00 98.75 104 ASN A N 1
ATOM 736 C CA . ASN A 1 104 ? -7.537 8.810 5.080 1.00 98.75 104 ASN A CA 1
ATOM 737 C C . ASN A 1 104 ? -8.165 7.423 5.292 1.00 98.75 104 ASN A C 1
ATOM 739 O O . ASN A 1 104 ? -9.104 7.291 6.071 1.00 98.75 104 ASN A O 1
ATOM 743 N N . ALA A 1 105 ? -7.659 6.379 4.626 1.00 98.75 105 ALA A N 1
ATOM 744 C CA . ALA A 1 105 ? -8.147 5.012 4.813 1.00 98.75 105 ALA A CA 1
ATOM 745 C C . ALA A 1 105 ? -7.873 4.491 6.235 1.00 98.75 105 ALA A C 1
ATOM 747 O O . ALA A 1 105 ? -8.775 3.950 6.879 1.00 98.75 105 ALA A O 1
ATOM 748 N N . VAL A 1 106 ? -6.653 4.695 6.747 1.00 98.75 106 VAL A N 1
ATOM 749 C CA . VAL A 1 106 ? -6.282 4.312 8.121 1.00 98.75 106 VAL A CA 1
ATOM 750 C C . VAL A 1 106 ? -7.114 5.087 9.141 1.00 98.75 106 VAL A C 1
ATOM 752 O O . VAL A 1 106 ? -7.661 4.486 10.067 1.00 98.75 106 VAL A O 1
ATOM 755 N N . GLU A 1 107 ? -7.254 6.400 8.952 1.00 98.75 107 GLU A N 1
ATOM 756 C CA . GLU A 1 107 ? -8.072 7.260 9.808 1.00 98.75 107 GLU A CA 1
ATOM 757 C C . GLU A 1 107 ? -9.533 6.796 9.833 1.00 98.75 107 GLU A C 1
ATOM 759 O O . GLU A 1 107 ? -10.075 6.538 10.908 1.00 98.75 107 GLU A O 1
ATOM 764 N N . ALA A 1 108 ? -10.151 6.604 8.665 1.00 98.69 108 ALA A N 1
ATOM 765 C CA . ALA A 1 108 ? -11.538 6.164 8.560 1.00 98.69 108 ALA A CA 1
ATOM 766 C C . ALA A 1 108 ? -11.765 4.801 9.233 1.00 98.69 108 ALA A C 1
ATOM 768 O O . ALA A 1 108 ? -12.746 4.620 9.955 1.00 98.69 108 ALA A O 1
ATOM 769 N N . SER A 1 109 ? -10.846 3.849 9.046 1.00 98.50 109 SER A N 1
ATOM 770 C CA . SER A 1 109 ? -10.937 2.532 9.684 1.00 98.50 109 SER A CA 1
ATOM 771 C C . SER A 1 109 ? -10.786 2.612 11.208 1.00 98.50 109 SER A C 1
ATOM 773 O O . SER A 1 109 ? -11.490 1.903 11.929 1.00 98.50 109 SER A O 1
ATOM 775 N N . CYS A 1 110 ? -9.898 3.471 11.715 1.00 98.25 110 CYS A N 1
ATOM 776 C CA . CYS A 1 110 ? -9.707 3.692 13.151 1.00 98.25 110 CYS A CA 1
ATOM 777 C C . CYS A 1 110 ? -10.939 4.358 13.786 1.00 98.25 110 CYS A C 1
ATOM 779 O O . CYS A 1 110 ? -11.481 3.853 14.770 1.00 98.25 110 CYS A O 1
ATOM 781 N N . ILE A 1 111 ? -11.447 5.438 13.178 1.00 98.38 111 ILE A N 1
ATOM 782 C CA . ILE A 1 111 ? -12.667 6.129 13.627 1.00 98.38 111 ILE A CA 1
ATOM 783 C C . ILE A 1 111 ? -13.839 5.152 13.666 1.00 98.38 111 ILE A C 1
ATOM 785 O O . ILE A 1 111 ? -14.541 5.070 14.673 1.00 98.38 111 ILE A O 1
ATOM 789 N N . ARG A 1 112 ? -14.014 4.346 12.613 1.00 98.12 112 ARG A N 1
ATOM 790 C CA . ARG A 1 112 ? -15.105 3.376 12.568 1.00 98.12 112 ARG A CA 1
ATOM 791 C C . ARG A 1 112 ? -15.000 2.319 13.668 1.00 98.12 112 ARG A C 1
ATOM 793 O O . ARG A 1 112 ? -16.021 1.915 14.219 1.00 98.12 112 ARG A O 1
ATOM 800 N N . THR A 1 113 ? -13.788 1.878 13.995 1.00 97.06 113 THR A N 1
ATOM 801 C CA . THR A 1 113 ? -13.554 0.912 15.080 1.00 97.06 113 THR A CA 1
ATOM 802 C C . THR A 1 113 ? -13.985 1.498 16.427 1.00 97.06 113 THR A C 1
ATOM 804 O O . THR A 1 113 ? -14.755 0.868 17.152 1.00 97.06 113 THR A O 1
ATOM 807 N N . ARG A 1 114 ? -13.617 2.756 16.699 1.00 96.12 114 ARG A N 1
ATOM 808 C CA . ARG A 1 114 ? -14.039 3.493 17.903 1.00 96.12 114 ARG A CA 1
ATOM 809 C C . ARG A 1 114 ? -15.548 3.666 17.998 1.00 96.12 114 ARG A C 1
ATOM 811 O O . ARG A 1 114 ? -16.130 3.465 19.060 1.00 96.12 114 ARG A O 1
ATOM 818 N N . GLU A 1 115 ? -16.195 4.021 16.889 1.00 96.56 115 GLU A N 1
ATOM 819 C CA . GLU A 1 115 ? -17.655 4.139 16.833 1.00 96.56 115 GLU A CA 1
ATOM 820 C C . GLU A 1 115 ? -18.344 2.816 17.178 1.00 96.56 115 GLU A C 1
ATOM 822 O O . GLU A 1 115 ? -19.296 2.802 17.954 1.00 96.56 115 GLU A O 1
ATOM 827 N N . LEU A 1 116 ? -17.870 1.704 16.610 1.00 94.62 116 LEU A N 1
ATOM 828 C CA . LEU A 1 116 ? -18.429 0.377 16.867 1.00 94.62 116 LEU A CA 1
ATOM 829 C C . LEU A 1 116 ? -18.280 -0.028 18.334 1.00 94.62 116 LEU A C 1
ATOM 831 O O . LEU A 1 116 ? -19.235 -0.542 18.916 1.00 94.62 116 LEU A O 1
ATOM 835 N N . GLN A 1 117 ? -17.122 0.246 18.934 1.00 92.25 117 GLN A N 1
ATOM 836 C CA . GLN A 1 117 ? -16.886 -0.015 20.350 1.00 92.25 117 GLN A CA 1
ATOM 837 C C . GLN A 1 117 ? -17.843 0.799 21.232 1.00 92.25 117 GLN A C 1
ATOM 839 O O . GLN A 1 117 ? -18.535 0.244 22.084 1.00 92.25 117 GLN A O 1
ATOM 844 N N . PHE A 1 118 ? -17.971 2.100 20.959 1.00 91.88 118 PHE A N 1
ATOM 845 C CA . PHE A 1 118 ? -18.882 2.980 21.689 1.00 91.88 118 PHE A CA 1
ATOM 846 C C . PHE A 1 118 ? -20.350 2.537 21.586 1.00 91.88 118 PHE A C 1
ATOM 848 O O . PHE A 1 118 ? -21.079 2.562 22.579 1.00 91.88 118 PHE A O 1
ATOM 855 N N . LEU A 1 119 ? -20.796 2.102 20.403 1.00 91.56 119 LEU A N 1
ATOM 856 C CA . LEU A 1 119 ? -22.149 1.573 20.205 1.00 91.56 119 LEU A CA 1
ATOM 857 C C . LEU A 1 119 ? -22.381 0.280 21.002 1.00 91.56 119 LEU A C 1
ATOM 859 O O . LEU A 1 119 ? -23.426 0.134 21.638 1.00 91.56 119 LEU A O 1
ATOM 863 N N . ALA A 1 120 ? -21.401 -0.627 21.025 1.00 89.19 120 ALA A N 1
ATOM 864 C CA . ALA A 1 120 ? -21.487 -1.867 21.795 1.00 89.19 120 ALA A CA 1
ATOM 865 C C . ALA A 1 120 ? -21.603 -1.607 23.309 1.00 89.19 120 ALA A C 1
ATOM 867 O O . ALA A 1 120 ? -22.339 -2.305 24.016 1.00 89.19 120 ALA A O 1
ATOM 868 N N . ASP A 1 121 ? -20.925 -0.574 23.811 1.00 88.19 121 ASP A N 1
ATOM 869 C CA . ASP A 1 121 ? -21.005 -0.178 25.217 1.00 88.19 121 ASP A CA 1
ATOM 870 C C . ASP A 1 121 ? -22.379 0.418 25.571 1.00 88.19 121 ASP A C 1
ATOM 872 O O . ASP A 1 121 ? -22.913 0.146 26.650 1.00 88.19 121 ASP A O 1
ATOM 876 N N . GLN A 1 122 ? -23.014 1.151 24.649 1.00 80.50 122 GLN A N 1
ATOM 877 C CA . GLN A 1 122 ? -24.384 1.644 24.837 1.00 80.50 122 GLN A CA 1
ATOM 878 C C . GLN A 1 122 ? -25.425 0.521 24.863 1.00 80.50 122 GLN A C 1
ATOM 880 O O . GLN A 1 122 ? -26.332 0.555 25.694 1.00 80.50 122 GLN A O 1
ATOM 885 N N . GLU A 1 123 ? -25.305 -0.490 23.999 1.00 73.69 123 GLU A N 1
ATOM 886 C CA . GLU A 1 123 ? -26.235 -1.629 23.979 1.00 73.69 123 GLU A CA 1
ATOM 887 C C . GLU A 1 123 ? -26.166 -2.463 25.267 1.00 73.69 123 GLU A C 1
ATOM 889 O O . GLU A 1 123 ? -27.193 -2.950 25.753 1.00 73.69 123 GLU A O 1
ATOM 894 N N . ARG A 1 124 ? -24.981 -2.570 25.887 1.00 60.78 124 ARG A N 1
ATOM 895 C CA . ARG A 1 124 ? -24.837 -3.173 27.223 1.00 60.78 124 ARG A CA 1
ATOM 896 C C . ARG A 1 124 ? -25.549 -2.369 28.313 1.00 60.78 124 ARG A C 1
ATOM 898 O O . ARG A 1 124 ? -26.057 -2.961 29.268 1.00 60.78 124 ARG A O 1
ATOM 905 N N . ILE A 1 125 ? -25.654 -1.049 28.167 1.00 59.62 125 ILE A N 1
ATOM 906 C CA . ILE A 1 125 ? -26.390 -0.159 29.075 1.00 59.62 125 ILE A CA 1
ATOM 907 C C . ILE A 1 125 ? -27.813 0.057 28.531 1.00 59.62 125 ILE A C 1
ATOM 909 O O . ILE A 1 125 ? -28.229 1.167 28.204 1.00 59.62 125 ILE A O 1
ATOM 913 N N . SER A 1 126 ? -28.612 -1.009 28.431 1.00 52.06 126 SER A N 1
ATOM 914 C CA . SER A 1 126 ? -30.020 -0.847 28.039 1.00 52.06 126 SER A CA 1
ATOM 915 C C . SER A 1 126 ? -30.782 0.067 29.031 1.00 52.06 126 SER A C 1
ATOM 917 O O . SER A 1 126 ? -30.534 0.020 30.244 1.00 52.06 126 SER A O 1
ATOM 919 N N . PRO A 1 127 ? -31.788 0.850 28.588 1.00 56.28 127 PRO A N 1
ATOM 920 C CA . PRO A 1 127 ? -32.617 1.681 29.475 1.00 56.28 127 PRO A CA 1
ATOM 921 C C . PRO A 1 127 ? -33.365 0.882 30.564 1.00 56.28 127 PRO A C 1
ATOM 923 O O . PRO A 1 127 ? -33.823 1.458 31.555 1.00 56.28 127 PRO A O 1
ATOM 926 N N . ALA A 1 128 ? -33.460 -0.447 30.431 1.00 55.66 128 ALA A N 1
ATOM 927 C CA . ALA A 1 128 ? -33.961 -1.337 31.476 1.00 55.66 128 ALA A CA 1
ATOM 928 C C . ALA A 1 128 ? -33.012 -1.415 32.691 1.00 55.66 128 ALA A C 1
ATOM 930 O O . ALA A 1 128 ? -33.487 -1.446 33.829 1.00 55.66 128 ALA A O 1
ATOM 931 N N . ALA A 1 129 ? -31.691 -1.365 32.478 1.00 56.97 129 ALA A N 1
ATOM 932 C CA . ALA A 1 129 ? -30.701 -1.291 33.555 1.00 56.97 129 ALA A CA 1
ATOM 933 C C . ALA A 1 129 ? -30.769 0.060 34.285 1.00 56.97 129 ALA A C 1
ATOM 935 O O . ALA A 1 129 ? -30.688 0.104 35.512 1.00 56.97 129 ALA A O 1
ATOM 936 N N . ILE A 1 130 ? -31.026 1.153 33.556 1.00 59.53 130 ILE A N 1
ATOM 937 C CA . ILE A 1 130 ? -31.241 2.487 34.139 1.00 59.53 130 ILE A CA 1
ATOM 938 C C . ILE A 1 130 ? -32.501 2.493 35.018 1.00 59.53 130 ILE A C 1
ATOM 940 O O . ILE A 1 130 ? -32.437 2.924 36.169 1.00 59.53 130 ILE A O 1
ATOM 944 N N . LYS A 1 131 ? -33.636 1.954 34.542 1.00 57.97 131 LYS A N 1
ATOM 945 C CA . LYS A 1 131 ? -34.873 1.852 35.345 1.00 57.97 131 LYS A CA 1
ATOM 946 C C . LYS A 1 131 ? -34.702 0.999 36.601 1.00 57.97 131 LYS A C 1
ATOM 948 O O . LYS A 1 131 ? -35.136 1.437 37.661 1.00 57.97 131 LYS A O 1
ATOM 953 N N . LYS A 1 132 ? -34.046 -0.164 36.511 1.00 59.41 132 LYS A N 1
ATOM 954 C CA . LYS A 1 132 ? -33.784 -1.032 37.671 1.00 59.41 132 LYS A CA 1
ATOM 955 C C . LYS A 1 132 ? -32.899 -0.336 38.710 1.00 59.41 132 LYS A C 1
ATOM 957 O O . LYS A 1 132 ? -33.276 -0.253 39.868 1.00 59.41 132 LYS A O 1
ATOM 962 N N . THR A 1 133 ? -31.807 0.288 38.272 1.00 59.53 133 THR A N 1
ATOM 963 C CA . THR A 1 133 ? -30.881 1.017 39.159 1.00 59.53 133 THR A CA 1
ATOM 964 C C . THR A 1 133 ? -31.528 2.258 39.789 1.00 59.53 133 THR A C 1
ATOM 966 O O . THR A 1 133 ? -31.179 2.651 40.900 1.00 59.53 133 THR A O 1
ATOM 969 N N . THR A 1 134 ? -32.485 2.885 39.098 1.00 59.03 134 THR A N 1
ATOM 970 C CA . THR A 1 134 ? -33.231 4.042 39.618 1.00 59.03 134 THR A CA 1
ATOM 971 C C . THR A 1 134 ? -34.314 3.599 40.607 1.00 59.03 134 THR A C 1
ATOM 973 O O . THR A 1 134 ? -34.445 4.205 41.664 1.00 59.03 134 THR A O 1
ATOM 976 N N . LEU A 1 135 ? -35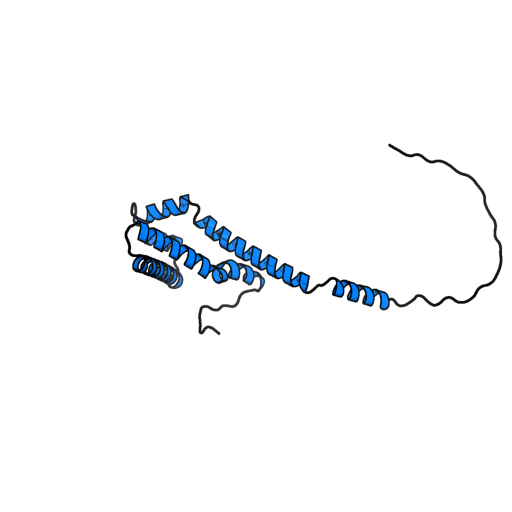.037 2.509 40.318 1.00 58.72 135 LEU A N 1
ATOM 977 C CA . LEU A 1 135 ? -36.001 1.879 41.231 1.00 58.72 135 LEU A CA 1
ATOM 978 C C . LEU A 1 135 ? -35.327 1.347 42.500 1.00 58.72 135 LEU A C 1
ATOM 980 O O . LEU A 1 135 ? -35.810 1.635 43.589 1.00 58.72 135 LEU A O 1
ATOM 984 N N . ASP A 1 136 ? -34.184 0.670 42.388 1.00 60.84 136 ASP A N 1
ATOM 985 C CA . ASP A 1 136 ? -33.435 0.151 43.541 1.00 60.84 136 ASP A CA 1
ATOM 986 C C . ASP A 1 136 ? -32.962 1.290 44.466 1.00 60.84 136 ASP A C 1
ATOM 988 O O . ASP A 1 136 ? -33.038 1.173 45.689 1.00 60.84 136 ASP A O 1
ATOM 992 N N . LYS A 1 137 ? -32.567 2.444 43.902 1.00 60.59 137 LYS A N 1
ATOM 993 C CA . LYS A 1 137 ? -32.220 3.659 44.667 1.00 60.59 137 LYS A CA 1
ATOM 994 C C . LYS A 1 137 ? -33.429 4.349 45.310 1.00 60.59 137 LYS A C 1
ATOM 996 O O . LYS A 1 137 ? -33.271 4.987 46.347 1.00 60.59 137 LYS A O 1
ATOM 1001 N N . VAL A 1 138 ? -34.623 4.238 44.722 1.00 59.91 138 VAL A N 1
ATOM 1002 C CA . VAL A 1 138 ? -35.874 4.766 45.301 1.00 59.91 138 VAL A CA 1
ATOM 1003 C C . VAL A 1 138 ? -36.400 3.845 46.408 1.00 59.91 138 VAL A C 1
ATOM 1005 O O . VAL A 1 138 ? -36.849 4.334 47.440 1.00 59.91 138 VAL A O 1
ATOM 1008 N N . MET A 1 139 ? -36.292 2.523 46.248 1.00 55.09 139 MET A N 1
ATOM 1009 C CA . MET A 1 139 ? -36.735 1.541 47.248 1.00 55.09 139 MET A CA 1
ATOM 1010 C C . MET A 1 139 ? -35.795 1.421 48.457 1.00 55.09 139 MET A C 1
ATOM 1012 O O . MET A 1 139 ? -36.215 0.923 49.498 1.00 55.09 139 MET A O 1
ATOM 1016 N N . GLN A 1 140 ? -34.549 1.889 48.347 1.00 55.78 140 GLN A N 1
ATOM 1017 C CA . GLN A 1 140 ? -33.592 1.941 49.460 1.00 55.78 140 GLN A CA 1
ATOM 1018 C C . GLN A 1 140 ? -33.619 3.259 50.250 1.00 55.78 140 GLN A C 1
ATOM 1020 O O . GLN A 1 140 ? -32.796 3.430 51.146 1.00 55.78 140 GLN A O 1
ATOM 1025 N N . GLN A 1 141 ? -34.548 4.186 49.977 1.00 46.06 141 GLN A N 1
ATOM 1026 C CA . GLN A 1 141 ? -34.722 5.361 50.838 1.00 46.06 141 GLN A CA 1
ATOM 1027 C C . GLN A 1 141 ? -35.320 4.942 52.195 1.00 46.06 141 GLN A C 1
ATOM 1029 O O . GLN A 1 141 ? -36.460 4.472 52.236 1.00 46.06 141 GLN A O 1
ATOM 1034 N N . PRO A 1 142 ? -34.616 5.125 53.330 1.00 48.03 142 PRO A N 1
ATOM 1035 C CA . PRO A 1 142 ? -35.210 4.915 54.637 1.00 48.03 142 PRO A CA 1
ATOM 1036 C C . PRO A 1 142 ? -36.033 6.155 55.001 1.00 48.03 142 PRO A C 1
ATOM 1038 O O . PRO A 1 142 ? -35.479 7.225 55.237 1.00 48.03 142 PRO A O 1
ATOM 1041 N N . GLY A 1 143 ? -37.353 5.987 55.097 1.00 50.44 143 GLY A N 1
ATOM 1042 C CA . GLY A 1 143 ? -38.201 6.848 55.922 1.00 50.44 143 GLY A CA 1
ATOM 1043 C C . GLY A 1 143 ? -39.219 7.712 55.183 1.00 50.44 143 GLY A C 1
ATOM 1044 O O . GLY A 1 143 ? -38.985 8.889 54.940 1.00 50.44 143 GLY A O 1
ATOM 1045 N N . VAL A 1 144 ? -40.428 7.174 55.009 1.00 39.69 144 VAL A N 1
ATOM 1046 C CA . VAL A 1 144 ? -41.644 7.941 55.312 1.00 39.69 144 VAL A CA 1
ATOM 1047 C C . VAL A 1 144 ? -42.510 7.058 56.204 1.00 39.69 144 VAL A C 1
ATOM 1049 O O . VAL A 1 144 ? -43.094 6.069 55.766 1.00 39.69 144 VAL A O 1
ATOM 1052 N N . SER A 1 145 ? -42.505 7.380 57.493 1.00 37.47 145 SER A N 1
ATOM 1053 C CA . SER A 1 145 ? -43.341 6.778 58.524 1.00 37.47 145 SER A CA 1
ATOM 1054 C C . SER A 1 145 ? -44.824 6.944 58.184 1.00 37.47 145 SER A C 1
ATOM 1056 O O . SER A 1 145 ? -45.284 8.017 57.793 1.00 37.47 145 SER A O 1
ATOM 1058 N N . GLN A 1 146 ? -45.559 5.841 58.331 1.00 38.50 146 GLN A N 1
ATOM 1059 C CA . GLN A 1 146 ? -47.003 5.739 58.141 1.00 38.50 146 GLN A CA 1
ATOM 1060 C C . GLN A 1 146 ? -47.763 6.737 59.022 1.00 38.50 146 GLN A C 1
ATOM 1062 O O . GLN A 1 146 ? -47.460 6.910 60.202 1.00 38.50 146 GLN A O 1
ATOM 1067 N N . GLY A 1 147 ? -48.776 7.373 58.432 1.00 37.62 147 GLY A N 1
ATOM 1068 C CA . GLY A 1 147 ? -49.689 8.265 59.130 1.00 37.62 147 GLY A CA 1
ATOM 1069 C C . GLY A 1 147 ? -50.641 7.527 60.070 1.00 37.62 147 GLY A C 1
ATOM 1070 O O . GLY A 1 147 ? -51.137 6.444 59.764 1.00 37.62 147 GLY A O 1
ATOM 1071 N N . SER A 1 148 ? -50.955 8.174 61.189 1.00 32.53 148 SER A N 1
ATOM 1072 C CA . SER A 1 148 ? -52.048 7.799 62.083 1.00 32.53 148 SER A CA 1
ATOM 1073 C C . SER A 1 148 ? -52.687 9.045 62.697 1.00 32.53 148 SER A C 1
ATOM 1075 O O . SER A 1 148 ? -51.989 9.845 63.314 1.00 32.53 148 SER A O 1
ATOM 1077 N N . GLY A 1 149 ? -54.016 9.145 62.601 1.00 32.97 149 GLY A N 1
ATOM 1078 C CA . GLY A 1 149 ? -54.843 9.761 63.644 1.00 32.97 149 GLY A CA 1
ATOM 1079 C C . GLY A 1 149 ? -55.330 11.194 63.412 1.00 32.97 149 GLY A C 1
ATOM 1080 O O . GLY A 1 149 ? -54.606 12.162 63.593 1.00 32.97 149 GLY A O 1
ATOM 1081 N N . VAL A 1 150 ? -56.620 11.306 63.102 1.00 42.97 150 VAL A N 1
ATOM 1082 C CA . VAL A 1 150 ? -57.451 12.521 63.102 1.00 42.97 150 VAL A CA 1
ATOM 1083 C C . VAL A 1 150 ? -57.801 12.943 64.541 1.00 42.97 150 VAL A C 1
ATOM 1085 O O . VAL A 1 150 ? -58.242 12.081 65.297 1.00 42.97 150 VAL A O 1
ATOM 1088 N N . ASN A 1 151 ? -57.691 14.239 64.896 1.00 32.84 151 ASN A N 1
ATOM 1089 C CA . ASN A 1 151 ? -58.702 15.050 65.631 1.00 32.84 151 ASN A CA 1
ATOM 1090 C C . ASN A 1 151 ? -58.141 16.358 66.242 1.00 32.84 151 ASN A C 1
ATOM 1092 O O . ASN A 1 151 ? -57.074 16.351 66.844 1.00 32.84 151 ASN A O 1
ATOM 1096 N N . GLY A 1 152 ? -58.943 17.438 66.207 1.00 32.81 152 GLY A N 1
ATOM 1097 C CA . GLY A 1 152 ? -58.856 18.565 67.159 1.00 32.81 152 GLY A CA 1
ATOM 1098 C C . GLY A 1 152 ? -58.840 19.979 66.551 1.00 32.81 152 GLY A C 1
ATOM 1099 O O . GLY A 1 152 ? -57.861 20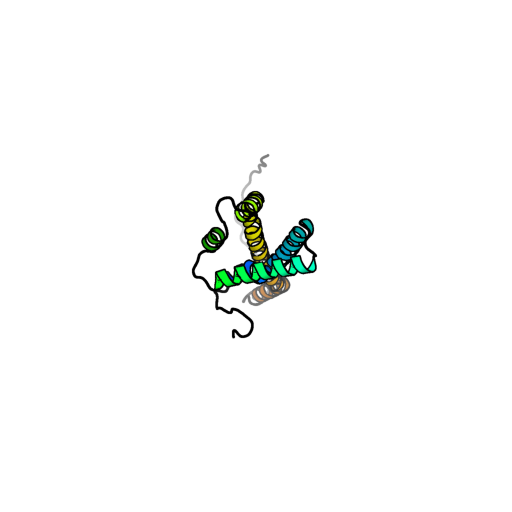.387 65.946 1.00 32.81 152 GLY A O 1
ATOM 1100 N N . LYS A 1 153 ? -59.936 20.732 66.736 1.00 35.81 153 LYS A N 1
ATOM 1101 C CA . LYS A 1 153 ? -60.166 22.151 66.357 1.00 35.81 153 LYS A CA 1
ATOM 1102 C C . LYS A 1 153 ? -59.345 23.164 67.230 1.00 35.81 153 LYS A C 1
ATOM 1104 O O . LYS A 1 153 ? -58.525 22.725 68.023 1.00 35.81 153 LYS A O 1
ATOM 1109 N N . PRO A 1 154 ? -59.642 24.490 67.241 1.00 49.38 154 PRO A N 1
ATOM 1110 C CA . PRO A 1 154 ? -59.174 25.520 66.306 1.00 49.38 154 PRO A CA 1
ATOM 1111 C C . PRO A 1 154 ? -58.474 26.712 67.018 1.00 49.38 154 PRO A C 1
ATOM 1113 O O . PRO A 1 154 ? -58.629 26.914 68.217 1.00 49.38 154 PRO A O 1
ATOM 1116 N N . GLY A 1 155 ? -57.830 27.598 66.251 1.00 32.72 155 GLY A N 1
ATOM 1117 C CA . GLY A 1 155 ? -57.681 29.010 66.637 1.00 32.72 155 GLY A CA 1
ATOM 1118 C C . GLY A 1 155 ? -56.258 29.562 66.623 1.00 32.72 155 GLY A C 1
ATOM 1119 O O . GLY A 1 155 ? -55.470 29.256 67.503 1.00 32.72 155 GLY A O 1
ATOM 1120 N N . LEU A 1 156 ? -55.976 30.463 65.677 1.00 39.88 156 LEU A N 1
ATOM 1121 C CA . LEU A 1 156 ? -55.570 31.836 65.998 1.00 39.88 156 LEU A CA 1
ATOM 1122 C C . LEU A 1 156 ? -55.613 32.701 64.729 1.00 39.88 156 LEU A C 1
ATOM 1124 O O . LEU A 1 156 ? -54.908 32.470 63.752 1.00 39.88 156 LEU A O 1
ATOM 1128 N N . SER A 1 157 ? -56.485 33.700 64.757 1.00 37.75 157 SER A N 1
ATOM 1129 C CA . SER A 1 157 ? -56.589 34.806 63.806 1.00 37.75 157 SER A CA 1
ATOM 1130 C C . SER A 1 157 ? -55.595 35.914 64.152 1.00 37.75 157 SER A C 1
ATOM 1132 O O . SER A 1 157 ? -55.529 36.245 65.330 1.00 37.75 157 SER A O 1
ATOM 1134 N N . LEU A 1 158 ? -54.928 36.520 63.157 1.00 40.38 158 LEU A N 1
ATOM 1135 C CA . LEU A 1 158 ? -54.333 37.886 63.100 1.00 40.38 158 LEU A CA 1
ATOM 1136 C C . LEU A 1 158 ? -53.357 37.872 61.891 1.00 40.38 158 LEU A C 1
ATOM 1138 O O . LEU A 1 158 ? -52.489 37.018 61.860 1.00 40.38 158 LEU A O 1
ATOM 1142 N N . ARG A 1 159 ? -53.392 38.689 60.828 1.00 38.50 159 ARG A N 1
ATOM 1143 C CA . ARG A 1 159 ? -53.921 40.030 60.532 1.00 38.50 159 ARG A CA 1
ATOM 1144 C C . ARG A 1 159 ? -54.132 40.198 59.004 1.00 38.50 159 ARG A C 1
ATOM 1146 O O . ARG A 1 159 ? -53.384 39.644 58.209 1.00 38.50 159 ARG A O 1
ATOM 1153 N N . ARG A 1 160 ? -55.118 41.029 58.638 1.00 40.53 160 ARG A N 1
ATOM 1154 C CA . ARG A 1 160 ? -55.349 41.713 57.333 1.00 40.53 160 ARG A CA 1
ATOM 1155 C C . ARG A 1 160 ? -54.208 42.723 57.049 1.00 40.53 160 ARG A C 1
ATOM 1157 O O . ARG A 1 160 ? -53.649 43.211 58.026 1.00 40.53 160 ARG A O 1
ATOM 1164 N N . ASN A 1 161 ? -53.791 43.136 55.841 1.00 45.44 161 ASN A N 1
ATOM 1165 C CA . ASN A 1 161 ? -54.430 43.655 54.598 1.00 45.44 161 ASN A CA 1
ATOM 1166 C C . ASN A 1 161 ? -53.254 44.106 53.645 1.00 45.44 161 ASN A C 1
ATOM 1168 O O . ASN A 1 161 ? -52.128 44.129 54.142 1.00 45.44 161 ASN A O 1
ATOM 1172 N N . PRO A 1 162 ? -53.426 44.740 52.453 1.00 58.41 162 PRO A N 1
ATOM 1173 C CA . PRO A 1 162 ? -54.190 44.465 51.217 1.00 58.41 162 PRO A CA 1
ATOM 1174 C C . PRO A 1 162 ? -53.254 44.575 49.936 1.00 58.41 162 PRO A C 1
ATOM 1176 O O . PRO A 1 162 ? -52.036 44.520 50.107 1.00 58.41 162 PRO A O 1
ATOM 1179 N N . PRO A 1 163 ? -53.738 44.672 48.663 1.00 56.56 163 PRO A N 1
ATOM 1180 C CA . PRO A 1 163 ? -53.039 44.114 47.481 1.00 56.56 163 PRO A CA 1
ATOM 1181 C C . PRO A 1 163 ? -52.478 45.114 46.430 1.00 56.56 163 PRO A C 1
ATOM 1183 O O . PRO A 1 163 ? -52.842 46.286 46.414 1.00 56.56 163 PRO A O 1
ATOM 1186 N N . GLY A 1 164 ? -51.714 44.585 45.454 1.00 47.59 164 GLY A N 1
ATOM 1187 C CA . GLY A 1 164 ? -51.586 45.105 44.071 1.00 47.59 164 GLY A CA 1
ATOM 1188 C C . GLY A 1 164 ? -50.159 45.080 43.479 1.00 47.59 164 GLY A C 1
ATOM 1189 O O . GLY A 1 164 ? -49.206 44.945 44.238 1.00 47.59 164 GLY A O 1
ATOM 1190 N N . PRO A 1 165 ? -49.956 45.309 42.160 1.00 57.62 165 PRO A N 1
ATOM 1191 C CA . PRO A 1 165 ? -50.724 44.850 41.002 1.00 57.62 165 PRO A CA 1
ATOM 1192 C C . PRO A 1 165 ? -49.865 44.102 39.944 1.00 57.62 165 PRO A C 1
ATOM 1194 O O . PRO A 1 165 ? -48.638 44.081 39.962 1.00 57.62 165 PRO A O 1
ATOM 1197 N N . VAL A 1 166 ? -50.581 43.518 38.984 1.00 55.41 166 VAL A N 1
ATOM 1198 C CA . VAL A 1 166 ? -50.145 42.858 37.741 1.00 55.41 166 VAL A CA 1
ATOM 1199 C C . VAL A 1 166 ? -49.461 43.832 36.769 1.00 55.41 166 VAL A C 1
ATOM 1201 O O . VAL A 1 166 ? -49.969 44.934 36.572 1.00 55.41 166 VAL A O 1
ATOM 1204 N N . LYS A 1 167 ? -48.422 43.386 36.042 1.00 49.50 167 LYS A N 1
ATOM 1205 C CA . LYS A 1 167 ? -48.121 43.873 34.680 1.00 49.50 167 LYS A CA 1
ATOM 1206 C C . LYS A 1 167 ? -47.460 42.792 33.815 1.00 49.50 167 LYS A C 1
ATOM 1208 O O . LYS A 1 167 ? -46.375 42.310 34.119 1.00 49.50 167 LYS A O 1
ATOM 1213 N N . LYS A 1 168 ? -48.158 42.446 32.727 1.00 44.69 168 LYS A N 1
ATOM 1214 C CA . LYS A 1 168 ? -47.619 41.837 31.505 1.00 44.69 168 LYS A CA 1
ATOM 1215 C C . LYS A 1 168 ? -46.666 42.837 30.848 1.00 44.69 168 LYS A C 1
ATOM 1217 O O . LYS A 1 168 ? -47.019 44.012 30.780 1.00 44.69 168 LYS A O 1
ATOM 1222 N N . ASN A 1 169 ? -45.545 42.364 30.317 1.00 46.88 169 ASN A N 1
ATOM 1223 C CA . ASN A 1 169 ? -44.788 43.083 29.299 1.00 46.88 169 ASN A CA 1
ATOM 1224 C C . ASN A 1 169 ? -44.730 42.234 28.028 1.00 46.88 169 ASN A C 1
ATOM 1226 O O . ASN A 1 169 ? -44.682 41.007 28.111 1.00 46.88 169 ASN A O 1
ATOM 1230 N N . ASN A 1 170 ? -44.832 42.974 26.923 1.00 49.34 170 ASN A N 1
ATOM 1231 C CA . ASN A 1 170 ? -44.854 42.598 25.511 1.00 49.34 170 ASN A CA 1
ATOM 1232 C C . ASN A 1 170 ? -43.908 41.471 25.112 1.00 49.34 170 ASN A C 1
ATOM 1234 O O . ASN A 1 170 ? -42.726 41.541 25.517 1.00 49.34 170 ASN A O 1
#

InterPro domains:
  IPR008927 6-phosphogluconate dehydrogenase-like, C-terminal domain superfamily [SSF48179] (11-117)
  IPR029036 Pyrroline-5-carboxylate reductase, dimerisation domain [PF14748] (12-116)
  IPR053790 Pyrroline-5-carboxylate reductase-like conserved site [PS00521] (72-94)

Organism: Salvelinus namaycush (NCBI:txid8040)

Foldseek 3Di:
DQPPHDDDDDDPVCVLLCCLPVVCVVVVLVVVLQVQLVVCVVVPDDSVVSSVVSVVVVVVLVVVVVVDPDDSVVVLVVVDDVVDPSVVVVVVCVVVVVVVVSVVSSVVSSVVVVVVVVVVVVVVVPVVVVVVVVVVVVVPDPDDDDDDDDDDDDDDDDDDDDDDDDDDDD

Sequence (170 aa):
MASVGFCTEVEEDLIDAVTGLSGSGPAYAFTALDALADGGVKMGLPRRLAVRLGAQALLGAAKMLLDSELHPGQLKDNVCSPGGATIHALHVMESGGFRSLLINAVEASCIRTRELQFLADQERISPAAIKKTTLDKVMQQPGVSQGSGVNGKPGLSLRRNPPGPVKKNN

pLDDT: mean 83.43, std 22.54, range [32.53, 98.81]